Protein AF-A0A0C9VKF5-F1 (afdb_monomer_lite)

Radius of gyration: 23.65 Å; chains: 1; bounding box: 58×40×60 Å

pLDDT: mean 74.93, std 20.56, range [36.78, 95.56]

Sequence (113 aa):
MGTCSGCNTSYPALDSDSCGQCTKLQGKTETERRVIKSHPQCHGCSIVYLNLLGPLCGRCIGSGVKVDDTYEEFDNSAIEDLTPEPETVVIIILILFCSSRAFYHCFKPYAMC

Organism: Sphaerobolus stellatus (strain SS14) (NCBI:txid990650)

Structure (mmCIF, N/CA/C/O backbone):
data_AF-A0A0C9VKF5-F1
#
_entry.id   AF-A0A0C9VKF5-F1
#
loop_
_atom_site.group_PDB
_atom_site.id
_atom_site.type_symbol
_atom_site.label_atom_id
_atom_site.label_alt_id
_atom_site.label_comp_id
_atom_site.label_asym_id
_atom_site.label_entity_id
_atom_site.label_seq_id
_atom_site.pdbx_PDB_ins_code
_atom_site.Cartn_x
_atom_site.Cartn_y
_atom_site.Cartn_z
_atom_site.occupancy
_atom_site.B_iso_or_equiv
_atom_site.auth_seq_id
_atom_site.auth_comp_id
_atom_site.auth_asym_id
_atom_site.auth_atom_id
_atom_site.pdbx_PDB_model_num
ATOM 1 N N . MET A 1 1 ? 4.486 11.287 -10.186 1.00 77.19 1 MET A N 1
ATOM 2 C CA . MET A 1 1 ? 4.064 10.631 -8.929 1.00 77.19 1 MET A CA 1
ATOM 3 C C . MET A 1 1 ? 2.843 11.364 -8.404 1.00 77.19 1 MET A C 1
ATOM 5 O O . MET A 1 1 ? 2.827 12.586 -8.490 1.00 77.19 1 MET A O 1
ATOM 9 N N . GLY A 1 2 ? 1.832 10.646 -7.917 1.00 85.31 2 GLY A N 1
ATOM 10 C CA . GLY A 1 2 ? 0.656 11.251 -7.286 1.00 85.31 2 GLY A CA 1
ATOM 11 C C . GLY A 1 2 ? 0.815 11.290 -5.767 1.00 85.31 2 GLY A C 1
ATOM 12 O O . GLY A 1 2 ? 1.368 10.357 -5.187 1.00 85.31 2 GLY A O 1
ATOM 13 N N . THR A 1 3 ? 0.330 12.347 -5.115 1.00 91.38 3 THR A N 1
ATOM 14 C CA . THR A 1 3 ? 0.394 12.506 -3.653 1.00 91.38 3 THR A CA 1
ATOM 15 C C . THR A 1 3 ? -0.970 12.253 -3.029 1.00 91.38 3 THR A C 1
ATOM 17 O O . THR A 1 3 ? -1.966 12.854 -3.419 1.00 91.38 3 THR A O 1
ATOM 20 N N . CYS A 1 4 ? -1.017 11.368 -2.035 1.00 92.75 4 CYS A N 1
ATOM 21 C CA . CYS A 1 4 ? -2.246 11.053 -1.317 1.00 92.75 4 CYS A CA 1
ATOM 22 C C . CYS A 1 4 ? -2.628 12.193 -0.366 1.00 92.75 4 CYS A C 1
ATOM 24 O O . CYS A 1 4 ? -1.872 12.485 0.556 1.00 92.75 4 CYS A O 1
ATOM 26 N N . SER A 1 5 ? -3.832 12.755 -0.485 1.00 92.56 5 SER A N 1
ATOM 27 C CA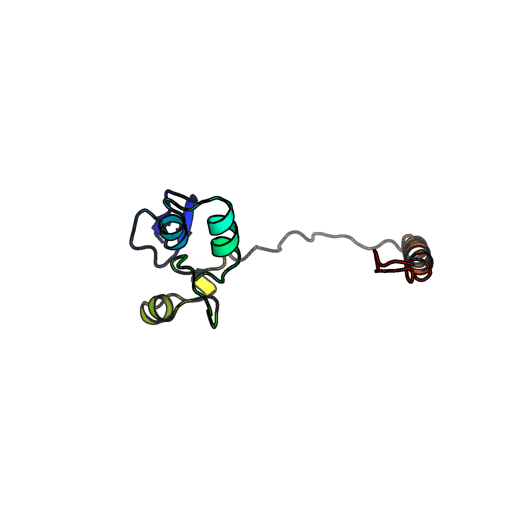 . SER A 1 5 ? -4.319 13.819 0.410 1.00 92.56 5 SER A CA 1
ATOM 28 C C . SER A 1 5 ? -4.563 13.350 1.852 1.00 92.56 5 SER A C 1
ATOM 30 O O . SER A 1 5 ? -4.684 14.163 2.761 1.00 92.56 5 SER A O 1
ATOM 32 N N . GLY A 1 6 ? -4.672 12.035 2.079 1.00 90.00 6 GLY A N 1
ATOM 33 C CA . GLY A 1 6 ? -4.944 11.462 3.401 1.00 90.00 6 GLY A CA 1
ATOM 34 C C . GLY A 1 6 ? -3.697 11.226 4.257 1.00 90.00 6 GLY A C 1
ATOM 35 O O . GLY A 1 6 ? -3.760 11.364 5.476 1.00 90.00 6 GLY A O 1
ATOM 36 N N . CYS A 1 7 ? -2.576 10.847 3.637 1.00 89.75 7 CYS A N 1
ATOM 37 C CA . CYS A 1 7 ? -1.316 10.565 4.336 1.00 89.75 7 CYS A CA 1
ATOM 38 C C . CYS A 1 7 ? -0.146 11.442 3.874 1.00 89.75 7 CYS A C 1
ATOM 40 O O . CYS A 1 7 ? 0.961 11.281 4.380 1.00 89.75 7 CYS A O 1
ATOM 42 N N . ASN A 1 8 ? -0.376 12.351 2.922 1.00 91.12 8 ASN A N 1
ATOM 43 C CA . ASN A 1 8 ? 0.619 13.242 2.315 1.00 91.12 8 ASN A CA 1
ATOM 44 C C . ASN A 1 8 ? 1.858 12.513 1.773 1.00 91.12 8 ASN A C 1
ATOM 46 O O . ASN A 1 8 ? 2.936 13.086 1.667 1.00 91.12 8 ASN A O 1
ATOM 50 N N . THR A 1 9 ? 1.706 11.231 1.435 1.00 88.69 9 THR A N 1
ATOM 51 C CA . THR A 1 9 ? 2.770 10.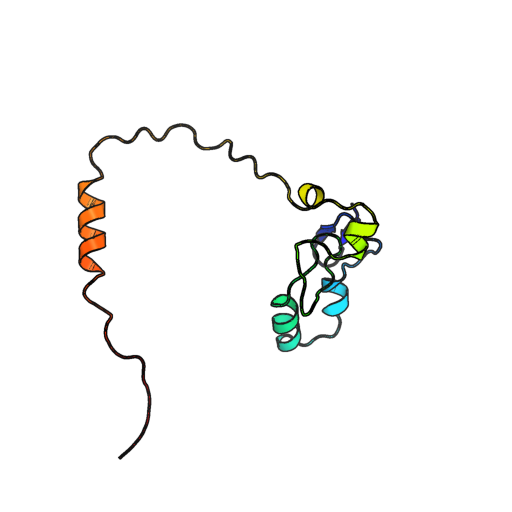406 0.861 1.00 88.69 9 THR A CA 1
ATOM 52 C C . THR A 1 9 ? 2.596 10.338 -0.647 1.00 88.69 9 THR A C 1
ATOM 54 O O . THR A 1 9 ? 1.481 10.139 -1.142 1.00 88.69 9 THR A O 1
ATOM 57 N N . SER A 1 10 ? 3.701 10.496 -1.365 1.00 90.12 10 SER A N 1
ATOM 58 C CA . SER A 1 10 ? 3.748 10.367 -2.817 1.00 90.12 10 SER A CA 1
ATOM 59 C C . SER A 1 10 ? 3.962 8.915 -3.213 1.00 90.12 10 SER A C 1
ATOM 61 O O . SER A 1 10 ? 4.816 8.236 -2.649 1.00 90.12 10 SER A O 1
ATOM 63 N N . TYR A 1 11 ? 3.199 8.443 -4.195 1.00 91.00 11 TYR A N 1
ATOM 64 C CA . TYR A 1 11 ? 3.371 7.113 -4.762 1.00 91.00 11 TYR A CA 1
ATOM 65 C C . TYR A 1 11 ? 3.426 7.177 -6.298 1.00 91.00 11 TYR A C 1
ATOM 67 O O . TYR A 1 11 ? 2.712 7.975 -6.922 1.00 91.00 11 TYR A O 1
ATOM 75 N N . PRO A 1 12 ? 4.275 6.357 -6.938 1.00 89.25 12 PRO A N 1
ATOM 76 C CA . PRO A 1 12 ? 4.499 6.425 -8.380 1.00 89.25 12 PRO A CA 1
ATOM 77 C C . PRO A 1 12 ? 3.296 5.980 -9.216 1.00 89.25 12 PRO A C 1
ATOM 79 O O . PRO A 1 12 ? 3.062 6.569 -10.265 1.00 89.25 12 PRO A O 1
ATOM 82 N N . ALA A 1 13 ? 2.499 5.022 -8.735 1.00 89.62 13 ALA A N 1
ATOM 83 C CA . ALA A 1 13 ? 1.293 4.520 -9.400 1.00 89.62 13 ALA A CA 1
ATOM 84 C C . ALA A 1 13 ? 0.011 4.909 -8.646 1.00 89.62 13 ALA A C 1
ATOM 86 O O . ALA A 1 13 ? -0.917 4.107 -8.508 1.00 89.62 13 ALA A O 1
ATOM 87 N N . LEU A 1 14 ? -0.012 6.119 -8.082 1.00 89.69 14 LEU A N 1
ATOM 88 C CA . LEU A 1 14 ? -1.227 6.673 -7.503 1.00 89.69 14 LEU A CA 1
ATOM 89 C C . LEU A 1 14 ? -2.070 7.339 -8.593 1.00 89.69 14 LEU A C 1
ATOM 91 O O . LEU A 1 14 ? -1.718 8.413 -9.072 1.00 89.69 14 LEU A O 1
ATOM 95 N N . ASP A 1 15 ? -3.202 6.717 -8.915 1.00 83.12 15 ASP A N 1
ATOM 96 C CA . ASP A 1 15 ? -4.144 7.212 -9.928 1.00 83.12 15 ASP A CA 1
ATOM 97 C C . ASP A 1 15 ? -5.288 8.062 -9.327 1.00 83.12 15 ASP A C 1
ATOM 99 O O . ASP A 1 15 ? -6.153 8.546 -10.053 1.00 83.12 15 ASP A O 1
ATOM 103 N N . SER A 1 16 ? -5.337 8.214 -7.998 1.00 86.56 16 SER A N 1
ATOM 104 C CA . SER A 1 16 ? -6.444 8.838 -7.257 1.00 86.56 16 SER A CA 1
ATOM 105 C C . SER A 1 16 ? -5.969 9.737 -6.116 1.00 86.56 16 SER A C 1
ATOM 107 O O . SER A 1 16 ? -4.897 9.521 -5.563 1.00 86.56 16 SER A O 1
ATOM 109 N N . ASP A 1 17 ? -6.813 10.671 -5.667 1.00 89.50 17 ASP A N 1
ATOM 110 C CA . ASP A 1 17 ? -6.501 11.577 -4.542 1.00 89.50 17 ASP A CA 1
ATOM 111 C C . ASP A 1 17 ? -6.194 10.843 -3.222 1.00 89.50 17 ASP A C 1
ATOM 113 O O . ASP A 1 17 ? -5.499 11.356 -2.344 1.00 89.50 17 ASP A O 1
ATOM 117 N N . SER A 1 18 ? -6.704 9.618 -3.059 1.00 92.25 18 SER A N 1
ATOM 118 C CA . SER A 1 18 ? -6.445 8.772 -1.892 1.00 92.25 18 SER A CA 1
ATOM 119 C C . SER A 1 18 ? -5.707 7.497 -2.279 1.00 92.25 18 SER A C 1
ATOM 121 O O . SER A 1 18 ? -6.029 6.866 -3.284 1.00 92.25 18 SER A O 1
ATOM 123 N N . CYS A 1 19 ? -4.738 7.084 -1.461 1.00 93.31 19 CYS A N 1
ATOM 124 C CA . CYS A 1 19 ? -4.008 5.836 -1.661 1.00 93.31 19 CYS A CA 1
ATOM 125 C C . CYS A 1 19 ? -4.824 4.610 -1.228 1.00 93.31 19 CYS A C 1
ATOM 127 O O . CYS A 1 19 ? -5.824 4.717 -0.505 1.00 93.31 19 CYS A O 1
ATOM 129 N N . GLY A 1 20 ? -4.383 3.420 -1.650 1.00 90.44 20 GLY A N 1
ATOM 130 C CA . GLY A 1 20 ? -5.081 2.168 -1.348 1.00 90.44 20 GLY A CA 1
ATOM 131 C C . GLY A 1 20 ? -5.271 1.929 0.154 1.00 90.44 20 GLY A C 1
ATOM 132 O O . GLY A 1 20 ? -6.339 1.494 0.584 1.00 90.44 20 GLY A O 1
ATOM 133 N N . GLN A 1 21 ? -4.270 2.270 0.967 1.00 93.06 21 GLN A N 1
ATOM 134 C CA . GLN A 1 21 ? -4.334 2.141 2.418 1.00 93.06 21 GLN A CA 1
ATOM 135 C C . GLN A 1 21 ? -5.339 3.122 3.020 1.00 93.06 21 GLN A C 1
ATOM 137 O O . GLN A 1 21 ? -6.209 2.702 3.779 1.00 93.06 21 GLN A O 1
ATOM 142 N N . CYS A 1 22 ? -5.266 4.409 2.666 1.00 92.62 22 CYS A N 1
ATOM 143 C CA . CYS A 1 22 ? -6.204 5.421 3.154 1.00 92.62 22 CYS A CA 1
ATOM 144 C C . CYS A 1 22 ? -7.649 5.058 2.810 1.00 92.62 22 CYS A C 1
ATOM 146 O O . CYS A 1 22 ? -8.505 5.113 3.689 1.00 92.62 22 CYS A O 1
ATOM 148 N N . THR A 1 23 ? -7.891 4.592 1.584 1.00 92.88 23 THR A N 1
ATOM 149 C CA . THR A 1 23 ? -9.203 4.099 1.144 1.00 92.88 23 THR A CA 1
ATOM 150 C C . THR A 1 23 ? -9.669 2.921 2.001 1.00 92.88 23 THR A C 1
ATOM 152 O O . THR A 1 23 ? -10.792 2.914 2.495 1.00 92.88 23 THR A O 1
ATOM 155 N N . LYS A 1 24 ? -8.792 1.943 2.266 1.00 91.44 24 LYS A N 1
ATOM 156 C CA . LYS A 1 24 ? -9.121 0.761 3.081 1.00 91.44 24 LYS A CA 1
ATOM 157 C C . LYS A 1 24 ? -9.371 1.087 4.559 1.00 91.44 24 LYS A C 1
ATOM 159 O O . LYS A 1 24 ? -10.075 0.339 5.233 1.00 91.44 24 LYS A O 1
ATOM 164 N N . LEU A 1 25 ? -8.791 2.173 5.071 1.00 93.06 25 LEU A N 1
ATOM 165 C CA . LEU A 1 25 ? -8.959 2.634 6.453 1.00 93.06 25 LEU A CA 1
ATOM 166 C C . LEU A 1 25 ? -10.230 3.476 6.665 1.00 93.06 25 LEU A C 1
ATOM 168 O O . LEU A 1 25 ? -10.586 3.740 7.818 1.00 93.06 25 LEU A O 1
ATOM 172 N N . GLN A 1 26 ? -10.910 3.918 5.602 1.00 93.19 26 GLN A N 1
ATOM 173 C CA . GLN A 1 26 ? -12.151 4.684 5.732 1.00 93.19 26 GLN A CA 1
ATOM 174 C C . GLN A 1 26 ? -13.240 3.849 6.421 1.00 93.19 26 GLN A C 1
ATOM 176 O O . GLN A 1 26 ? -13.464 2.688 6.088 1.00 93.19 26 GLN A O 1
ATOM 181 N N . GLY A 1 27 ? -13.904 4.441 7.419 1.00 92.75 27 GLY A N 1
ATOM 182 C CA . GLY A 1 27 ? -14.978 3.785 8.175 1.00 92.75 27 GLY A CA 1
ATOM 183 C C . GLY A 1 27 ? -14.530 2.639 9.093 1.00 92.75 27 GLY A C 1
ATOM 184 O O . GLY A 1 27 ? -15.380 1.941 9.638 1.00 92.75 27 GLY A O 1
ATOM 185 N N . LYS A 1 28 ? -13.220 2.426 9.275 1.00 94.75 28 LYS A N 1
ATOM 186 C CA . LYS A 1 28 ? -12.676 1.356 10.123 1.00 94.75 28 LYS A CA 1
ATOM 187 C C . LYS A 1 28 ? -12.475 1.788 11.569 1.00 94.75 28 LYS A C 1
ATOM 189 O O . LYS A 1 28 ? -12.000 2.896 11.837 1.00 94.75 28 LYS A O 1
ATOM 194 N N . THR A 1 29 ? -12.789 0.876 12.488 1.00 95.56 29 THR A N 1
ATOM 195 C CA . THR A 1 29 ? -12.519 1.025 13.924 1.00 95.56 29 THR A CA 1
ATOM 196 C C . THR A 1 29 ? -11.019 1.035 14.201 1.00 95.56 29 THR A C 1
ATOM 198 O O . THR A 1 29 ? -10.232 0.497 13.425 1.00 95.56 29 THR A O 1
ATOM 201 N N . GLU A 1 30 ? -10.596 1.606 15.327 1.00 94.75 30 GLU A N 1
ATOM 202 C CA . GLU A 1 30 ? -9.172 1.676 15.686 1.00 94.75 30 GLU A CA 1
ATOM 203 C C . GLU A 1 30 ? -8.490 0.294 15.700 1.00 94.75 30 GLU A C 1
ATOM 205 O O . GLU A 1 30 ? -7.382 0.137 15.185 1.00 94.75 30 GLU A O 1
ATOM 210 N N . THR A 1 31 ? -9.176 -0.740 16.193 1.00 95.19 31 THR A N 1
ATOM 211 C CA . THR A 1 31 ? -8.663 -2.118 16.186 1.00 95.19 31 THR A CA 1
ATOM 212 C C . THR A 1 31 ? -8.457 -2.644 14.766 1.00 95.19 31 THR A C 1
ATOM 214 O O . THR A 1 31 ? -7.385 -3.159 14.450 1.00 95.19 31 THR A O 1
ATOM 217 N N . GLU A 1 32 ? -9.438 -2.468 13.876 1.00 93.06 32 GLU A N 1
ATOM 218 C CA . GLU A 1 32 ? -9.304 -2.863 12.468 1.00 93.06 32 GLU A CA 1
ATOM 219 C C . GLU A 1 32 ? -8.185 -2.086 11.770 1.00 93.06 32 GLU A C 1
ATOM 221 O O . GLU A 1 32 ? -7.444 -2.655 10.972 1.00 93.06 32 GLU A O 1
ATOM 226 N N . ARG A 1 33 ? -8.017 -0.797 12.085 1.00 93.69 33 ARG A N 1
ATOM 227 C CA . ARG A 1 33 ? -6.946 0.031 11.515 1.00 93.69 33 ARG A CA 1
ATOM 228 C C . ARG A 1 33 ? -5.570 -0.502 11.894 1.00 93.69 33 ARG A C 1
ATOM 230 O O . ARG A 1 33 ? -4.696 -0.548 11.031 1.00 93.69 33 ARG A O 1
ATOM 237 N N . ARG A 1 34 ? -5.373 -0.930 13.145 1.00 93.06 34 ARG A N 1
ATOM 238 C CA . ARG A 1 34 ? -4.114 -1.553 13.593 1.00 93.06 34 ARG A CA 1
ATOM 239 C C . ARG A 1 34 ? -3.823 -2.836 12.831 1.00 93.06 34 ARG A C 1
ATOM 241 O O . ARG A 1 34 ? -2.712 -3.002 12.342 1.00 93.06 34 ARG A O 1
ATOM 248 N N . VAL A 1 35 ? -4.835 -3.684 12.664 1.00 93.12 35 VAL A N 1
ATOM 249 C CA . VAL A 1 35 ? -4.713 -4.915 11.875 1.00 93.12 35 VAL A CA 1
ATOM 250 C C . VAL A 1 35 ? -4.381 -4.590 10.419 1.00 93.12 35 VAL A C 1
ATOM 252 O O . VAL A 1 35 ? -3.479 -5.181 9.848 1.00 93.12 35 VAL A O 1
ATOM 255 N N . ILE A 1 36 ? -5.045 -3.618 9.795 1.00 91.38 36 ILE A N 1
ATOM 256 C CA . ILE A 1 36 ? -4.762 -3.235 8.402 1.00 91.38 36 ILE A CA 1
ATOM 257 C C . ILE A 1 36 ? -3.328 -2.712 8.247 1.00 91.38 36 ILE A C 1
ATOM 259 O O . ILE A 1 36 ? -2.668 -3.054 7.271 1.00 91.38 36 ILE A O 1
ATOM 263 N N . LYS A 1 37 ? -2.832 -1.916 9.199 1.00 89.75 37 LYS A N 1
ATOM 264 C CA . LYS A 1 37 ? -1.466 -1.371 9.170 1.00 89.75 37 LYS A CA 1
ATOM 265 C C . LYS A 1 37 ? -0.375 -2.423 9.382 1.00 89.75 37 LYS A C 1
ATOM 267 O O . LYS A 1 37 ? 0.752 -2.181 8.973 1.00 89.75 37 LYS A O 1
ATOM 272 N N . SER A 1 38 ? -0.683 -3.562 10.005 1.00 91.94 38 SER A N 1
ATOM 273 C CA . SER A 1 38 ? 0.291 -4.646 10.191 1.00 91.94 38 SER A CA 1
ATOM 274 C C . SER A 1 38 ? 0.459 -5.534 8.956 1.00 91.94 38 SER A C 1
ATOM 276 O O . SER A 1 38 ? 1.338 -6.389 8.938 1.00 91.94 38 SER A O 1
ATOM 278 N N . HIS A 1 39 ? -0.401 -5.381 7.949 1.00 93.00 39 HIS A N 1
ATOM 279 C CA . HIS A 1 39 ? -0.323 -6.155 6.717 1.00 93.00 39 HIS A CA 1
ATOM 280 C C . HIS A 1 39 ? 0.650 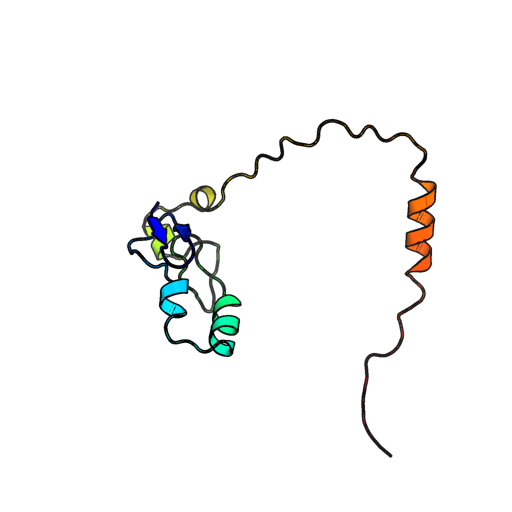-5.519 5.719 1.00 93.00 39 HIS A C 1
ATOM 282 O O . HIS A 1 39 ? 0.781 -4.292 5.683 1.00 93.00 39 HIS A O 1
ATOM 288 N N . PRO A 1 40 ? 1.298 -6.328 4.863 1.00 93.19 40 PRO A N 1
ATOM 289 C CA . PRO A 1 40 ? 2.192 -5.806 3.845 1.00 93.19 40 PRO A CA 1
ATOM 290 C C . PRO A 1 40 ? 1.442 -4.920 2.842 1.00 93.19 40 PRO A C 1
ATOM 292 O O . PRO A 1 40 ? 0.313 -5.206 2.424 1.00 93.19 40 PRO A O 1
ATOM 295 N N . GLN A 1 41 ? 2.099 -3.839 2.431 1.00 93.06 41 GLN A N 1
ATOM 296 C CA . GLN A 1 41 ? 1.556 -2.838 1.518 1.00 93.06 41 GLN A CA 1
ATOM 297 C C . GLN A 1 41 ? 2.454 -2.673 0.293 1.00 93.06 41 GLN A C 1
ATOM 299 O O . GLN A 1 41 ? 3.674 -2.765 0.383 1.00 93.06 41 GLN A O 1
ATOM 304 N N . CYS A 1 42 ? 1.842 -2.414 -0.859 1.00 93.50 42 CYS A N 1
ATOM 305 C CA . CYS A 1 42 ? 2.578 -2.094 -2.076 1.00 93.50 42 CYS A CA 1
ATOM 306 C C . CYS A 1 42 ? 3.160 -0.680 -1.988 1.00 93.50 42 CYS A C 1
ATOM 308 O O . CYS A 1 42 ? 2.415 0.274 -1.784 1.00 93.50 42 CYS A O 1
ATOM 310 N N . HIS A 1 43 ? 4.453 -0.519 -2.241 1.00 92.06 43 HIS A N 1
ATOM 311 C CA . HIS A 1 43 ? 5.111 0.788 -2.255 1.00 92.06 43 HIS A CA 1
ATOM 312 C C . HIS A 1 43 ? 4.697 1.662 -3.450 1.00 92.06 43 HIS A C 1
ATOM 314 O O . HIS A 1 43 ? 4.788 2.880 -3.383 1.00 92.06 43 HIS A O 1
ATOM 320 N N . GLY A 1 44 ? 4.187 1.066 -4.532 1.00 91.31 44 GLY A N 1
ATOM 321 C CA . GLY A 1 44 ? 3.788 1.807 -5.731 1.00 91.31 44 GLY A CA 1
ATOM 322 C C . GLY A 1 44 ? 2.407 2.470 -5.656 1.00 91.31 44 GLY A C 1
ATOM 323 O O . GLY A 1 44 ? 2.205 3.520 -6.254 1.00 91.31 44 GLY A O 1
ATOM 324 N N . CYS A 1 45 ? 1.452 1.871 -4.936 1.00 91.19 45 CYS A N 1
ATOM 325 C CA . CYS A 1 45 ? 0.058 2.353 -4.857 1.00 91.19 45 CYS A CA 1
ATOM 326 C C . CYS A 1 45 ? -0.559 2.295 -3.445 1.00 91.19 45 CYS A C 1
ATOM 328 O O . CYS A 1 45 ? -1.735 2.614 -3.251 1.00 91.19 45 CYS A O 1
ATOM 330 N N . SER A 1 46 ? 0.208 1.862 -2.441 1.00 93.56 46 SER A N 1
ATOM 331 C CA . SER A 1 46 ? -0.213 1.710 -1.041 1.00 93.56 46 SER A CA 1
ATOM 332 C C . SER A 1 46 ? -1.380 0.736 -0.807 1.00 93.56 46 SER A C 1
ATOM 334 O O . SER A 1 46 ? -2.013 0.749 0.243 1.00 93.56 46 SER A O 1
ATOM 336 N N . ILE A 1 47 ? -1.721 -0.135 -1.764 1.00 93.75 47 ILE A N 1
ATOM 337 C CA . ILE A 1 47 ? -2.743 -1.171 -1.531 1.00 93.75 47 ILE A CA 1
ATOM 338 C C . ILE A 1 47 ? -2.207 -2.202 -0.529 1.00 93.75 47 ILE A C 1
ATOM 340 O O . ILE A 1 47 ? -1.082 -2.681 -0.664 1.00 93.75 47 ILE A O 1
ATOM 344 N N . VAL A 1 48 ? -3.041 -2.557 0.453 1.00 93.94 48 VAL A N 1
ATOM 345 C CA . VAL A 1 48 ? -2.728 -3.525 1.515 1.00 93.94 48 VAL A CA 1
ATOM 346 C C . VAL A 1 48 ? -3.148 -4.936 1.103 1.00 93.94 48 VAL A C 1
ATOM 348 O O . VAL A 1 48 ? -4.339 -5.181 0.866 1.00 93.94 48 VAL A O 1
ATOM 351 N N . TYR A 1 49 ? -2.199 -5.868 1.116 1.00 92.25 49 TYR A N 1
ATOM 352 C CA . TYR A 1 49 ? -2.374 -7.272 0.741 1.00 92.25 49 TYR A CA 1
ATOM 353 C C . TYR A 1 49 ? -2.242 -8.190 1.958 1.00 92.25 49 TYR A C 1
ATOM 355 O O . TYR A 1 49 ? -1.596 -7.843 2.938 1.00 92.25 49 TYR A O 1
ATOM 363 N N . LEU A 1 50 ? -2.847 -9.378 1.895 1.00 91.25 50 LEU A N 1
ATOM 364 C CA . LEU A 1 50 ? -2.627 -10.409 2.918 1.00 91.25 50 LEU A CA 1
ATOM 365 C C . LEU A 1 50 ? -1.225 -11.009 2.794 1.00 91.25 50 LEU A C 1
ATOM 367 O O . LEU A 1 50 ? -0.506 -11.117 3.777 1.00 91.25 50 LEU A O 1
ATOM 371 N N . ASN A 1 51 ? -0.841 -11.342 1.562 1.00 90.81 51 ASN A N 1
ATOM 372 C CA . ASN A 1 51 ? 0.463 -11.885 1.219 1.00 90.81 51 ASN A CA 1
ATOM 373 C C . ASN A 1 51 ? 0.991 -11.100 0.019 1.00 90.81 51 ASN A C 1
ATOM 375 O O . ASN A 1 51 ? 0.423 -11.185 -1.071 1.00 90.81 51 ASN A O 1
ATOM 379 N N . LEU A 1 52 ? 2.04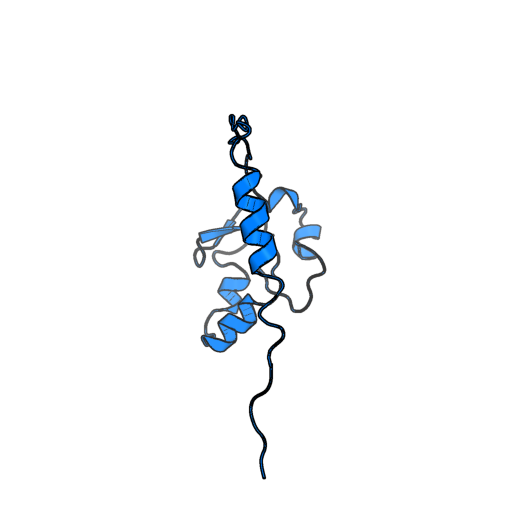6 -10.317 0.227 1.00 92.31 52 LEU A N 1
ATOM 380 C CA . LEU A 1 52 ? 2.747 -9.610 -0.839 1.00 92.31 52 LEU A CA 1
ATOM 381 C C . LEU A 1 52 ? 4.152 -10.202 -0.952 1.00 92.31 52 LEU A C 1
ATOM 383 O O . LEU A 1 52 ? 4.895 -10.211 0.023 1.00 92.31 52 LEU A O 1
ATOM 387 N N . LEU A 1 53 ? 4.499 -10.711 -2.134 1.00 89.50 53 LEU A N 1
ATOM 388 C CA . LEU A 1 53 ? 5.766 -11.414 -2.376 1.00 89.50 53 LEU A CA 1
ATOM 389 C C . LEU A 1 53 ? 6.959 -10.468 -2.630 1.00 89.50 53 LEU A C 1
ATOM 391 O O . LEU A 1 53 ? 8.039 -10.931 -2.978 1.00 89.50 53 LEU A O 1
ATOM 395 N N . GLY A 1 54 ? 6.777 -9.154 -2.482 1.00 89.69 54 GLY A N 1
ATOM 396 C CA . GLY A 1 54 ? 7.806 -8.149 -2.747 1.00 89.69 54 GLY A CA 1
ATOM 397 C C . GLY A 1 54 ? 7.346 -6.724 -2.413 1.00 89.69 54 GLY A C 1
ATOM 398 O O . GLY A 1 54 ? 6.273 -6.548 -1.842 1.00 89.69 54 GLY A O 1
ATOM 399 N N . PRO A 1 55 ? 8.124 -5.690 -2.771 1.00 90.44 55 PRO A N 1
ATOM 400 C CA . PRO A 1 55 ? 7.781 -4.293 -2.476 1.00 90.44 55 PRO A CA 1
ATOM 401 C C . PRO A 1 55 ? 6.653 -3.751 -3.368 1.00 90.44 55 PRO A C 1
ATOM 403 O O . PRO A 1 55 ? 5.932 -2.827 -2.990 1.00 90.44 55 PRO A O 1
ATOM 406 N N . LEU A 1 56 ? 6.471 -4.331 -4.556 1.00 92.69 56 LEU A N 1
ATOM 407 C CA . LEU A 1 56 ? 5.493 -3.898 -5.548 1.00 92.69 56 LEU A CA 1
ATOM 408 C C . LEU A 1 56 ? 4.458 -4.990 -5.819 1.00 92.69 56 LEU A C 1
ATOM 410 O O . LEU A 1 56 ? 4.763 -6.181 -5.828 1.00 92.69 56 LEU A O 1
ATOM 414 N N . CYS A 1 57 ? 3.219 -4.580 -6.087 1.00 93.94 57 CYS A N 1
ATOM 415 C CA . CYS A 1 57 ? 2.191 -5.486 -6.583 1.00 93.94 57 CYS A CA 1
ATOM 416 C C . CYS A 1 57 ? 2.345 -5.713 -8.093 1.00 93.94 57 CYS A C 1
ATOM 418 O O . CYS A 1 57 ? 2.868 -4.858 -8.812 1.00 93.94 57 CYS A O 1
ATOM 420 N N . GLY A 1 58 ? 1.802 -6.827 -8.596 1.00 92.00 58 GLY A N 1
ATOM 421 C CA . GLY A 1 58 ? 1.879 -7.179 -10.020 1.00 92.00 58 GLY A CA 1
ATOM 422 C C . GLY A 1 58 ? 1.335 -6.098 -10.962 1.00 92.00 58 GLY A C 1
ATOM 423 O O . GLY A 1 58 ? 1.851 -5.934 -12.060 1.00 92.00 58 GLY A O 1
ATOM 424 N N . ARG A 1 59 ? 0.355 -5.299 -10.513 1.00 91.94 59 ARG A N 1
ATOM 425 C CA . ARG A 1 59 ? -0.155 -4.157 -11.285 1.00 91.94 59 ARG A CA 1
ATOM 426 C C . ARG A 1 59 ? 0.893 -3.058 -11.453 1.00 91.94 59 ARG A C 1
ATOM 428 O O . ARG A 1 59 ? 1.088 -2.590 -12.561 1.00 91.94 59 ARG A O 1
ATOM 435 N N . CYS A 1 60 ? 1.570 -2.667 -10.372 1.00 92.12 60 CYS A N 1
ATOM 436 C CA . CYS A 1 60 ? 2.611 -1.634 -10.427 1.00 92.12 60 CYS A CA 1
ATOM 437 C C . CYS A 1 60 ? 3.794 -2.097 -11.283 1.00 92.12 60 CYS A C 1
ATOM 439 O O . CYS A 1 60 ? 4.272 -1.335 -12.115 1.00 92.12 60 CYS A O 1
ATOM 441 N N . ILE A 1 61 ? 4.192 -3.365 -11.138 1.00 92.31 61 ILE A N 1
ATOM 442 C CA . ILE A 1 61 ? 5.237 -3.980 -11.966 1.00 92.31 61 ILE A CA 1
ATOM 443 C C . ILE A 1 61 ? 4.826 -3.959 -13.446 1.00 92.31 61 ILE A C 1
ATOM 445 O O . ILE A 1 61 ? 5.603 -3.536 -14.296 1.00 92.31 61 ILE A O 1
ATOM 449 N N . GLY A 1 62 ? 3.587 -4.356 -13.760 1.00 91.69 62 GLY A N 1
ATOM 450 C CA . GLY A 1 62 ? 3.058 -4.345 -15.128 1.00 91.69 62 GLY A CA 1
ATOM 451 C C . GLY A 1 62 ? 2.940 -2.945 -15.742 1.00 91.69 62 GLY A C 1
ATOM 452 O O . GLY A 1 62 ? 3.100 -2.801 -16.949 1.00 91.69 62 GLY A O 1
ATOM 453 N N . SER A 1 63 ? 2.719 -1.915 -14.922 1.00 89.50 63 SER A N 1
ATOM 454 C CA . SER A 1 63 ? 2.727 -0.508 -15.346 1.00 89.50 63 SER A CA 1
ATOM 455 C C . SER A 1 63 ? 4.136 0.085 -15.492 1.00 89.50 63 SER A C 1
ATOM 457 O O . SER A 1 63 ? 4.263 1.250 -15.856 1.00 89.50 63 SER A O 1
ATOM 459 N N . GLY A 1 64 ? 5.190 -0.688 -15.209 1.00 89.75 64 GLY A N 1
ATOM 460 C CA . GLY A 1 64 ? 6.580 -0.256 -15.354 1.00 89.75 64 GLY A CA 1
ATOM 461 C C . GLY A 1 64 ? 7.169 0.467 -14.142 1.00 89.75 64 GLY A C 1
ATOM 462 O O . GLY A 1 64 ? 8.252 1.031 -14.270 1.00 89.75 64 GLY A O 1
ATOM 463 N N . VAL A 1 65 ? 6.507 0.440 -12.978 1.00 89.88 65 VAL A N 1
ATOM 464 C CA . VAL A 1 65 ? 7.087 0.955 -11.726 1.00 89.88 65 VAL A CA 1
ATOM 465 C C . VAL A 1 65 ? 8.248 0.061 -11.315 1.00 89.88 65 VAL A C 1
ATOM 467 O O . VAL A 1 65 ? 8.076 -1.158 -11.191 1.00 89.88 65 VAL A O 1
ATOM 470 N N . LYS A 1 66 ? 9.411 0.657 -11.063 1.00 88.38 66 LYS A N 1
ATOM 471 C CA . LYS A 1 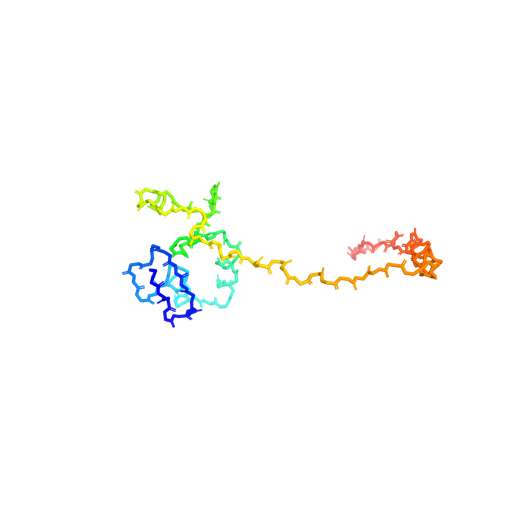66 ? 10.579 -0.050 -10.540 1.00 88.38 66 LYS A CA 1
ATOM 472 C C . LYS A 1 66 ? 10.696 0.163 -9.040 1.00 88.38 66 LYS A C 1
ATOM 474 O O . LYS A 1 66 ? 10.126 1.088 -8.471 1.00 88.38 66 LYS A O 1
ATOM 479 N N . VAL A 1 67 ? 11.413 -0.744 -8.384 1.00 80.12 67 VAL A N 1
ATOM 480 C CA . VAL A 1 67 ? 11.650 -0.659 -6.937 1.00 80.12 67 VAL A CA 1
ATOM 481 C C . VAL A 1 67 ? 12.515 0.558 -6.613 1.00 80.12 67 VAL A C 1
ATOM 483 O O . VAL A 1 67 ? 12.255 1.234 -5.623 1.00 80.12 67 VAL A O 1
ATOM 486 N N . ASP A 1 68 ? 13.462 0.891 -7.486 1.00 77.88 68 ASP A N 1
ATOM 487 C CA . ASP A 1 68 ? 14.310 2.078 -7.346 1.00 77.88 68 ASP A CA 1
ATOM 488 C C . ASP A 1 68 ? 13.479 3.375 -7.328 1.00 77.88 68 ASP A C 1
ATOM 490 O O . ASP A 1 68 ? 13.784 4.288 -6.576 1.00 77.88 68 ASP A O 1
ATOM 494 N N . ASP A 1 69 ? 12.341 3.414 -8.035 1.00 69.81 69 ASP A N 1
ATOM 495 C CA . ASP A 1 69 ? 11.419 4.563 -8.025 1.00 69.81 69 ASP A CA 1
ATOM 496 C C . ASP A 1 69 ? 10.633 4.708 -6.703 1.00 69.81 69 ASP A C 1
ATOM 498 O O . ASP A 1 69 ? 9.832 5.633 -6.545 1.00 69.81 69 ASP A O 1
ATOM 502 N N . THR A 1 70 ? 10.769 3.753 -5.777 1.00 66.62 70 THR A N 1
ATOM 503 C CA . THR A 1 70 ? 10.014 3.724 -4.512 1.00 66.62 70 THR A CA 1
ATOM 504 C C . THR A 1 70 ? 10.834 4.022 -3.267 1.00 66.62 70 THR A C 1
ATOM 506 O O . THR A 1 70 ? 10.243 4.213 -2.201 1.00 66.62 70 THR A O 1
ATOM 509 N N . TYR A 1 71 ? 12.158 4.078 -3.384 1.00 65.88 71 TYR A N 1
ATOM 510 C CA . TYR A 1 71 ? 13.050 4.441 -2.292 1.00 65.88 71 TYR A CA 1
ATOM 511 C C . TYR A 1 71 ? 13.817 5.695 -2.695 1.00 65.88 71 TYR A C 1
ATOM 513 O O . TYR A 1 71 ? 14.529 5.695 -3.689 1.00 65.88 71 TYR A O 1
ATOM 521 N N . GLU A 1 72 ? 13.676 6.760 -1.915 1.00 63.75 72 GLU A N 1
ATOM 522 C CA . GLU A 1 72 ? 14.600 7.889 -1.998 1.00 63.75 72 GLU A CA 1
ATOM 523 C C . GLU A 1 72 ? 15.938 7.409 -1.410 1.00 63.75 72 GLU A C 1
ATOM 525 O O . GLU A 1 72 ? 15.966 6.908 -0.279 1.00 63.75 72 GLU A O 1
ATOM 530 N N . GLU A 1 73 ? 17.032 7.500 -2.172 1.00 58.84 73 GLU A N 1
ATOM 531 C CA . GLU A 1 73 ? 18.377 7.242 -1.654 1.00 58.84 73 GLU A CA 1
ATOM 532 C C . GLU A 1 73 ? 18.642 8.211 -0.495 1.00 58.84 73 GLU A C 1
ATOM 534 O O . GLU A 1 73 ? 18.695 9.427 -0.666 1.00 58.84 73 GLU A O 1
ATOM 539 N N . PHE A 1 74 ? 18.778 7.677 0.720 1.00 56.34 74 PHE A N 1
ATOM 540 C CA . PHE A 1 74 ? 19.298 8.455 1.836 1.00 56.34 74 PHE A CA 1
ATOM 541 C C . PHE A 1 74 ? 20.793 8.651 1.573 1.00 56.34 74 PHE A C 1
ATOM 543 O O . PHE A 1 74 ? 21.576 7.719 1.769 1.00 56.34 74 PHE A O 1
ATOM 550 N N . ASP A 1 75 ? 21.183 9.837 1.103 1.00 58.62 75 ASP A N 1
ATOM 551 C CA . ASP A 1 75 ? 22.588 10.228 0.982 1.00 58.62 75 ASP A CA 1
ATOM 552 C C . ASP A 1 75 ? 23.256 10.105 2.359 1.00 58.62 75 ASP A C 1
ATOM 554 O O . ASP A 1 75 ? 23.109 10.949 3.244 1.00 58.62 75 ASP A O 1
ATOM 558 N N . ASN A 1 76 ? 23.997 9.015 2.562 1.00 54.41 76 ASN A N 1
ATOM 559 C CA . ASN A 1 76 ? 24.771 8.759 3.774 1.00 54.41 76 ASN A CA 1
ATOM 560 C C . ASN A 1 76 ? 26.110 9.525 3.758 1.00 54.41 76 ASN A C 1
ATOM 562 O O . ASN A 1 76 ? 27.136 9.028 4.222 1.00 54.41 76 ASN A O 1
ATOM 566 N N . SER A 1 77 ? 26.131 10.738 3.205 1.00 59.00 77 SER A N 1
ATOM 567 C CA . SER A 1 77 ? 27.297 11.620 3.208 1.00 59.00 77 SER A CA 1
ATOM 568 C C . SER A 1 77 ? 27.282 12.515 4.451 1.00 59.00 77 SER A C 1
ATOM 570 O O . SER A 1 77 ? 27.174 13.734 4.356 1.00 59.00 77 SER A O 1
ATOM 572 N N . ALA A 1 78 ? 27.341 11.898 5.631 1.00 57.84 78 ALA A N 1
ATOM 573 C CA . ALA A 1 78 ? 27.587 12.586 6.899 1.00 57.84 78 ALA A CA 1
ATOM 574 C C . ALA A 1 78 ? 28.242 11.634 7.913 1.00 57.84 78 ALA A C 1
ATOM 576 O O . ALA A 1 78 ? 27.750 11.436 9.020 1.00 57.84 78 ALA A O 1
ATOM 577 N N . ILE A 1 79 ? 29.362 11.020 7.527 1.00 62.69 79 ILE A N 1
ATOM 578 C CA . ILE A 1 79 ? 30.365 10.560 8.494 1.00 62.69 79 ILE A CA 1
ATOM 579 C C . ILE A 1 79 ? 31.679 11.239 8.105 1.00 62.69 79 ILE A C 1
ATOM 581 O O . ILE A 1 79 ? 32.569 10.628 7.519 1.00 62.69 79 ILE A O 1
ATOM 585 N N . GLU A 1 80 ? 31.764 12.542 8.374 1.00 57.31 80 GLU A N 1
ATOM 586 C CA . GLU A 1 80 ? 33.060 13.191 8.545 1.00 57.31 80 GLU A CA 1
ATOM 587 C C . GLU A 1 80 ? 33.583 12.825 9.940 1.00 57.31 80 GLU A C 1
ATOM 589 O O . GLU A 1 80 ? 32.997 13.178 10.960 1.00 57.31 80 GLU A O 1
ATOM 594 N N . ASP A 1 81 ? 34.672 12.060 9.926 1.00 54.28 81 ASP A N 1
ATOM 595 C CA . ASP A 1 81 ? 35.770 12.096 10.890 1.00 54.28 81 ASP A CA 1
ATOM 596 C C . ASP A 1 81 ? 35.430 11.920 12.384 1.00 54.28 81 ASP A C 1
ATOM 598 O O . ASP A 1 81 ? 35.415 12.855 13.179 1.00 54.28 81 ASP A O 1
ATOM 602 N N . LEU A 1 82 ? 35.266 10.662 12.801 1.00 53.47 82 LEU A N 1
ATOM 603 C CA . LEU A 1 82 ? 35.609 10.254 14.165 1.00 53.47 82 LEU A CA 1
ATOM 604 C C . LEU A 1 82 ? 36.837 9.349 14.091 1.00 53.47 82 LEU A C 1
ATOM 606 O O . LEU A 1 82 ? 36.735 8.124 14.023 1.00 53.47 82 LEU A O 1
ATOM 610 N N . THR A 1 83 ? 38.010 9.976 14.080 1.00 49.09 83 THR A N 1
ATOM 611 C CA . THR A 1 83 ? 39.280 9.338 14.429 1.00 49.09 83 THR A CA 1
ATOM 612 C C . THR A 1 83 ? 39.170 8.775 15.859 1.00 49.09 83 THR A C 1
ATOM 614 O O . THR A 1 83 ? 38.915 9.533 16.795 1.00 49.09 83 THR A O 1
ATOM 617 N N . PRO A 1 84 ? 39.296 7.452 16.088 1.00 45.50 84 PRO A N 1
ATOM 618 C CA . PRO A 1 84 ? 39.214 6.909 17.439 1.00 45.50 84 PRO A CA 1
ATOM 619 C C . PRO A 1 84 ? 40.545 7.114 18.175 1.00 45.50 84 PRO A C 1
ATOM 621 O O . PRO A 1 84 ? 41.529 6.428 17.897 1.00 45.50 84 PRO A O 1
ATOM 624 N N . GLU A 1 85 ? 40.571 8.031 19.144 1.00 56.12 85 GLU A N 1
ATOM 625 C CA . GLU A 1 85 ? 41.637 8.082 20.150 1.00 56.12 85 GLU A CA 1
ATOM 626 C C . GLU A 1 85 ? 41.530 6.863 21.101 1.00 56.12 85 GLU A C 1
ATOM 628 O O . GLU A 1 85 ? 40.425 6.476 21.505 1.00 56.12 85 GLU A O 1
ATOM 633 N N . PRO A 1 86 ? 42.651 6.203 21.452 1.00 48.16 86 PRO A N 1
ATOM 634 C CA . PRO A 1 86 ? 42.673 4.864 22.047 1.00 48.16 86 PRO A CA 1
ATOM 635 C C . PRO A 1 86 ? 42.422 4.846 23.567 1.00 48.16 86 PRO A C 1
ATOM 637 O O . PRO A 1 86 ? 43.173 4.217 24.307 1.00 48.16 86 PRO A O 1
ATOM 640 N N . GLU A 1 87 ? 41.365 5.497 24.061 1.00 51.12 87 GLU A N 1
ATOM 641 C CA . GLU A 1 87 ? 41.092 5.561 25.514 1.00 51.12 87 GLU A CA 1
ATOM 642 C C . GLU A 1 87 ? 39.733 4.960 25.930 1.00 51.12 87 GLU A C 1
ATOM 644 O O . GLU A 1 87 ? 39.485 4.707 27.108 1.00 51.12 87 GLU A O 1
ATOM 649 N N . THR A 1 88 ? 38.853 4.628 24.980 1.00 51.06 88 THR A N 1
ATOM 650 C CA . THR A 1 88 ? 37.471 4.179 25.267 1.00 51.06 88 THR A CA 1
ATOM 651 C C . THR A 1 88 ? 37.265 2.659 25.284 1.00 51.06 88 THR A C 1
ATOM 653 O O . THR A 1 88 ? 36.213 2.181 25.717 1.00 51.06 88 THR A O 1
ATOM 656 N N . VAL A 1 89 ? 38.275 1.867 24.902 1.00 49.72 89 VAL A N 1
ATOM 657 C CA . VAL A 1 89 ? 38.175 0.393 24.827 1.00 49.72 89 VAL A CA 1
ATOM 658 C C . VAL A 1 89 ? 37.972 -0.251 26.210 1.00 49.72 89 VAL A C 1
ATOM 660 O O . VAL A 1 89 ? 37.325 -1.292 26.325 1.00 49.72 89 VAL A O 1
ATOM 663 N N . VAL A 1 90 ? 38.441 0.386 27.286 1.00 51.53 90 VAL A N 1
ATOM 664 C CA . VAL A 1 90 ? 38.349 -0.170 28.650 1.00 51.53 90 VAL A CA 1
ATOM 665 C C . VAL A 1 90 ? 36.920 -0.111 29.214 1.00 51.53 90 VAL A C 1
ATOM 667 O O . VAL A 1 90 ? 36.521 -0.985 29.983 1.00 51.53 90 VAL A O 1
ATOM 670 N N . ILE A 1 91 ? 36.106 0.865 28.796 1.00 53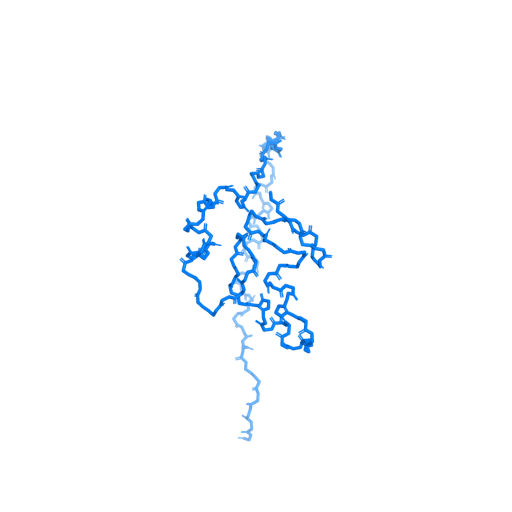.00 91 ILE A N 1
ATOM 671 C CA . ILE A 1 91 ? 34.761 1.078 29.360 1.00 53.00 91 ILE A CA 1
ATOM 672 C C . ILE A 1 91 ? 33.737 0.096 28.761 1.00 53.00 91 ILE A C 1
ATOM 674 O O . ILE A 1 91 ? 32.851 -0.389 29.466 1.00 53.00 91 ILE A O 1
ATOM 678 N N . ILE A 1 92 ? 33.888 -0.277 27.487 1.00 52.34 92 ILE A N 1
ATOM 679 C CA . ILE A 1 92 ? 32.938 -1.153 26.776 1.00 52.34 92 ILE A CA 1
ATOM 680 C C . ILE A 1 92 ? 33.010 -2.608 27.280 1.00 52.34 92 ILE A C 1
ATOM 682 O O . ILE A 1 92 ? 31.985 -3.288 27.368 1.00 52.34 92 ILE A O 1
ATOM 686 N N . ILE A 1 93 ? 34.190 -3.081 27.700 1.00 52.94 93 ILE A N 1
ATOM 687 C CA . ILE A 1 93 ? 34.373 -4.454 28.205 1.00 52.94 93 ILE A CA 1
ATOM 688 C C . ILE A 1 93 ? 33.679 -4.657 29.568 1.00 52.94 93 ILE A C 1
ATOM 690 O O . ILE A 1 93 ? 33.129 -5.730 29.824 1.00 52.94 93 ILE A O 1
ATOM 694 N N . LEU A 1 94 ? 33.619 -3.629 30.425 1.00 50.00 94 LEU A N 1
ATOM 695 C CA . LEU A 1 94 ? 32.965 -3.724 31.739 1.00 50.00 94 LEU A CA 1
ATOM 696 C C . LEU A 1 94 ? 31.429 -3.780 31.642 1.00 50.00 94 LEU A C 1
ATOM 698 O O . LEU A 1 94 ? 30.788 -4.464 32.441 1.00 50.00 94 LEU A O 1
ATOM 702 N N . ILE A 1 95 ? 30.831 -3.130 30.639 1.00 55.44 95 ILE A N 1
ATOM 703 C CA . ILE A 1 95 ? 29.371 -3.129 30.438 1.00 55.44 95 ILE A CA 1
ATOM 704 C C . ILE A 1 95 ? 28.888 -4.488 29.896 1.00 55.44 95 ILE A C 1
ATOM 706 O O . ILE A 1 95 ? 27.844 -4.996 30.317 1.00 55.44 95 ILE A O 1
ATOM 710 N N . LEU A 1 96 ? 29.677 -5.133 29.028 1.00 53.81 96 LEU A N 1
ATOM 711 C CA . LEU A 1 96 ? 29.346 -6.440 28.444 1.00 53.81 96 LEU A CA 1
ATOM 712 C C . LEU A 1 96 ? 29.462 -7.612 29.437 1.00 53.81 96 LEU A C 1
ATOM 714 O O . LEU A 1 96 ? 28.710 -8.579 29.319 1.00 53.81 96 LEU A O 1
ATOM 718 N N . PHE A 1 97 ? 30.326 -7.531 30.455 1.00 46.41 97 PHE A N 1
ATOM 719 C CA . PHE A 1 97 ? 30.430 -8.586 31.477 1.00 46.41 97 PHE A CA 1
ATOM 720 C C . PHE A 1 97 ? 29.353 -8.511 32.574 1.00 46.41 97 PHE A C 1
ATOM 722 O O . PHE A 1 97 ? 29.077 -9.523 33.220 1.00 46.41 97 PHE A O 1
ATOM 729 N N . CYS A 1 98 ? 28.692 -7.362 32.759 1.00 45.31 98 CYS A N 1
ATOM 730 C CA . CYS A 1 98 ? 27.654 -7.196 33.785 1.00 45.31 98 CYS A CA 1
ATOM 731 C C . CYS A 1 98 ? 26.272 -7.744 33.362 1.00 45.31 98 CYS A C 1
ATOM 733 O O . CYS A 1 98 ? 25.468 -8.110 34.217 1.00 45.31 98 CYS A O 1
ATOM 735 N N . SER A 1 99 ? 25.996 -7.870 32.058 1.00 47.41 99 SER A N 1
ATOM 736 C CA . SER A 1 99 ? 24.664 -8.268 31.554 1.00 47.41 99 SER A CA 1
ATOM 737 C C . SER A 1 99 ? 24.461 -9.782 31.382 1.00 47.41 99 SER A C 1
ATOM 739 O O . SER A 1 99 ? 23.336 -10.234 31.186 1.00 47.41 99 SER A O 1
ATOM 741 N N . SER A 1 100 ? 25.511 -10.599 31.502 1.00 47.81 100 SER A N 1
ATOM 742 C CA . SER A 1 100 ? 25.426 -12.048 31.234 1.00 47.81 100 SER A CA 1
ATOM 743 C C . SER A 1 100 ? 24.965 -12.902 32.428 1.00 47.81 100 SER A C 1
ATOM 745 O O . SER A 1 100 ? 24.888 -14.123 32.301 1.00 47.81 100 SER A O 1
ATOM 747 N N . ARG A 1 101 ? 24.658 -12.310 33.597 1.00 47.69 101 ARG A N 1
ATOM 748 C CA . ARG A 1 101 ? 24.347 -13.074 34.830 1.00 47.69 101 ARG A CA 1
ATOM 749 C C . ARG A 1 101 ? 22.985 -12.805 35.483 1.00 47.69 101 ARG A C 1
ATOM 751 O O . ARG A 1 101 ? 22.662 -13.452 36.473 1.00 47.69 101 ARG A O 1
ATOM 758 N N . ALA A 1 102 ? 22.162 -11.933 34.914 1.00 45.59 102 ALA A N 1
ATOM 759 C CA . ALA A 1 102 ? 20.780 -11.708 35.338 1.00 45.59 102 ALA A CA 1
ATOM 760 C C . ALA A 1 102 ? 19.966 -11.470 34.064 1.00 45.59 102 ALA A C 1
ATOM 762 O O . ALA A 1 102 ? 20.081 -10.424 33.452 1.00 45.59 102 ALA A O 1
ATOM 763 N N . PHE A 1 103 ? 19.322 -12.471 33.477 1.00 41.16 103 PHE A N 1
ATOM 764 C CA . PHE A 1 103 ? 17.886 -12.669 33.677 1.00 41.16 103 PHE A CA 1
ATOM 765 C C . PHE A 1 103 ? 17.474 -14.064 33.153 1.00 41.16 103 PHE A C 1
ATOM 767 O O . PHE A 1 103 ? 16.448 -14.242 32.506 1.00 41.16 103 PHE A O 1
ATOM 774 N N . TYR A 1 104 ? 18.255 -15.101 33.474 1.00 39.88 104 TYR A N 1
ATOM 775 C CA . TYR A 1 104 ? 17.711 -16.460 33.582 1.00 39.88 104 TYR A CA 1
ATOM 776 C C . TYR A 1 104 ? 16.833 -16.536 34.841 1.00 39.88 104 TYR A C 1
ATOM 778 O O . TYR A 1 104 ? 17.177 -17.224 35.790 1.00 39.88 104 TYR A O 1
ATOM 786 N N . HIS A 1 105 ? 15.732 -15.785 34.904 1.00 40.31 105 HIS A N 1
ATOM 787 C CA . HIS A 1 105 ? 14.713 -16.001 35.927 1.00 40.31 105 HIS A CA 1
ATOM 788 C C . HIS A 1 105 ? 13.314 -15.653 35.406 1.00 40.31 105 HIS A C 1
ATOM 790 O O . HIS A 1 105 ? 12.887 -14.505 35.369 1.00 40.31 105 HIS A O 1
ATOM 796 N N . CYS A 1 106 ? 12.620 -16.736 35.058 1.00 39.06 106 CYS A N 1
ATOM 797 C CA . CYS A 1 106 ? 11.186 -16.962 35.207 1.00 39.06 106 CYS A CA 1
ATOM 798 C C . CYS A 1 106 ? 10.203 -16.046 34.474 1.00 39.06 106 CYS A C 1
ATOM 800 O O . CYS A 1 106 ? 9.485 -15.234 35.050 1.00 39.06 106 CYS A O 1
ATOM 802 N N . PHE A 1 107 ? 10.005 -16.414 33.213 1.00 38.41 107 PHE A N 1
ATOM 803 C CA . PHE A 1 107 ? 8.682 -16.539 32.612 1.00 38.41 107 PHE A CA 1
ATOM 804 C C . PHE A 1 107 ? 7.863 -17.628 33.356 1.00 38.41 107 PHE A C 1
ATOM 806 O O . PHE A 1 107 ? 8.158 -18.811 33.191 1.00 38.41 107 PHE A O 1
ATOM 813 N N . LYS A 1 108 ? 6.869 -17.259 34.184 1.00 36.78 108 LYS A N 1
ATOM 814 C CA . LYS A 1 108 ? 5.538 -17.919 34.297 1.00 36.78 108 LYS A CA 1
ATOM 815 C C . LYS A 1 108 ? 4.698 -17.365 35.461 1.00 36.78 108 LYS A C 1
ATOM 817 O O . LYS A 1 108 ? 5.123 -17.468 36.610 1.00 36.78 108 LYS A O 1
ATOM 822 N N . PRO A 1 109 ? 3.472 -16.885 35.189 1.00 46.31 109 PRO A N 1
ATOM 823 C CA . PRO A 1 109 ? 2.468 -16.629 36.209 1.00 46.31 109 PRO A CA 1
ATOM 824 C C . PRO A 1 109 ? 1.350 -17.712 36.195 1.00 46.31 109 PRO A C 1
ATOM 826 O O . PRO A 1 109 ? 0.945 -18.171 35.132 1.00 46.31 109 PRO A O 1
ATOM 829 N N . TYR A 1 110 ? 0.859 -18.074 37.391 1.00 43.25 110 TYR A N 1
ATOM 830 C CA . TYR A 1 110 ? -0.392 -18.797 37.743 1.00 43.25 110 TYR A CA 1
ATOM 831 C C . TYR A 1 110 ? -0.572 -20.313 37.456 1.00 43.25 110 TYR A C 1
ATOM 833 O O . TYR A 1 110 ? -0.701 -20.724 36.308 1.00 43.25 110 TYR A O 1
ATOM 841 N N . ALA A 1 111 ? -0.708 -21.104 38.542 1.00 39.84 111 ALA A N 1
ATOM 842 C CA . ALA A 1 111 ? -1.748 -22.130 38.840 1.00 39.84 111 ALA A CA 1
ATOM 843 C C . ALA A 1 111 ? -1.274 -22.988 40.049 1.00 39.84 111 ALA A C 1
ATOM 845 O O . ALA A 1 111 ? -0.257 -23.660 39.943 1.00 39.84 111 ALA A O 1
ATOM 846 N N . MET A 1 112 ? -1.762 -22.728 41.273 1.00 39.25 112 MET A N 1
ATOM 847 C CA . MET A 1 112 ? -2.892 -23.370 41.991 1.00 39.25 112 MET A CA 1
ATOM 848 C C . MET A 1 112 ? -2.554 -24.693 42.714 1.00 39.25 112 MET A C 1
ATOM 850 O O . MET A 1 112 ? -2.270 -25.685 42.056 1.00 39.25 112 MET A O 1
ATOM 854 N N . CYS A 1 113 ? -2.728 -24.629 44.047 1.00 38.00 113 CYS A N 1
ATOM 855 C CA . CYS A 1 113 ? -2.930 -25.682 45.059 1.00 38.00 113 CYS A CA 1
ATOM 856 C C . CYS A 1 113 ? -1.812 -26.698 45.326 1.00 38.00 113 CYS A C 1
ATOM 858 O O . CYS A 1 113 ? -1.554 -27.570 44.474 1.00 38.00 113 CYS A O 1
#

Secondary structure (DSSP, 8-state):
-EE-TTT--EETT--SSS-HHHHHHTT--HHHHHHHHTS-B-TTT--B-SS-SSSS-HHHHHTT--SGGGS--------------TTSHHHHHHHHHHTTSS-----------

Foldseek 3Di:
DAAAPQPRDDAQQAPDNHAQLRVVCPPDDPVVNVVQVVAQAALRGRRGDNDDPDNHDPVCVVVVNDPVNRDDPPPPPPPPDDPDDPDCPVVVVVVVVVPPPPDPDDDDDDDDD